Protein AF-A0A6B2T5Y2-F1 (afdb_monomer)

Secondary structure (DSSP, 8-state):
-----SSGGGGSGGGGTTSPPHHHHHHHHHHHHHHHHH-TTTGGGSPPHHHHS--

Sequence (55 aa):
SLRPRRGRASYVGDHALGVPDPGALAVALLFMALADIHEPATAPRLPAPGHITVI

Structure (mmCIF, N/CA/C/O backbone):
data_AF-A0A6B2T5Y2-F1
#
_entry.id   AF-A0A6B2T5Y2-F1
#
loop_
_atom_site.group_PDB
_atom_site.id
_atom_site.type_symbol
_atom_site.label_atom_id
_atom_site.label_alt_id
_atom_site.label_comp_id
_atom_site.label_asym_id
_atom_site.label_entity_id
_atom_site.label_seq_id
_atom_site.pdbx_PDB_ins_code
_atom_site.Cartn_x
_atom_site.Cartn_y
_atom_site.Cartn_z
_atom_site.occupancy
_atom_site.B_iso_or_equiv
_atom_site.auth_seq_id
_atom_site.auth_comp_id
_atom_site.auth_asym_id
_atom_site.auth_atom_id
_atom_site.pdbx_PDB_model_num
ATOM 1 N N . SER A 1 1 ? -6.613 -6.618 15.238 1.00 75.00 1 SER A N 1
ATOM 2 C CA . SER A 1 1 ? -6.960 -5.599 14.227 1.00 75.00 1 SER A CA 1
ATOM 3 C C . SER A 1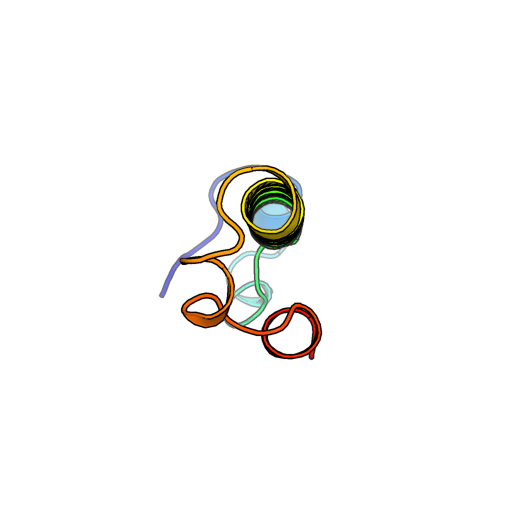 1 ? -6.025 -4.406 14.380 1.00 75.00 1 SER A C 1
ATOM 5 O O . SER A 1 1 ? -5.458 -4.226 15.454 1.00 75.00 1 SER A O 1
ATOM 7 N N . LEU A 1 2 ? -5.811 -3.625 13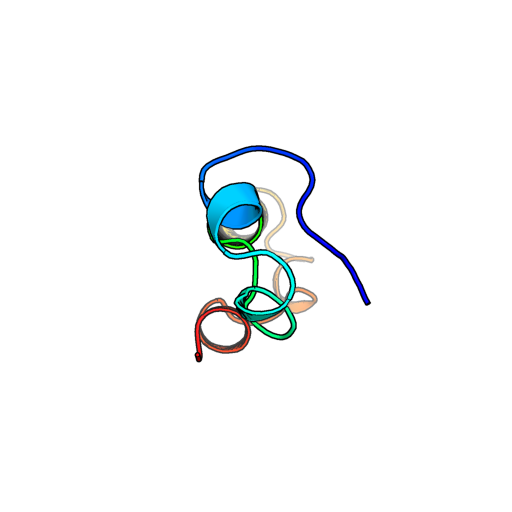.318 1.00 87.75 2 LEU A N 1
ATOM 8 C CA . LEU A 1 2 ? -4.939 -2.446 13.339 1.00 87.75 2 LEU A CA 1
ATOM 9 C C . LEU A 1 2 ? -5.817 -1.204 13.541 1.00 87.75 2 LEU A C 1
ATOM 11 O O . LEU A 1 2 ? -6.652 -0.904 12.696 1.00 87.75 2 LEU A O 1
ATOM 15 N N . ARG A 1 3 ? -5.680 -0.522 14.685 1.00 92.69 3 ARG A N 1
ATOM 16 C CA . ARG A 1 3 ? -6.467 0.680 15.010 1.00 92.69 3 ARG A CA 1
ATOM 17 C C . ARG A 1 3 ? -5.646 1.931 14.683 1.00 92.69 3 ARG A C 1
ATOM 19 O O . ARG A 1 3 ? -4.503 2.020 15.147 1.00 92.69 3 ARG A O 1
ATOM 26 N N . PRO A 1 4 ? -6.178 2.901 13.923 1.00 93.75 4 PRO A N 1
ATOM 27 C CA . PRO A 1 4 ? -5.414 4.083 13.549 1.00 93.75 4 PRO A CA 1
ATOM 28 C C . PRO A 1 4 ? -5.139 4.973 14.765 1.00 93.75 4 PRO A C 1
ATOM 30 O O . PRO A 1 4 ? -6.028 5.287 15.552 1.00 93.75 4 PRO A O 1
ATOM 33 N N . ARG A 1 5 ? -3.881 5.402 14.907 1.00 95.50 5 ARG A N 1
ATOM 34 C CA . ARG A 1 5 ? -3.415 6.314 15.974 1.00 95.50 5 ARG A CA 1
ATOM 35 C C . ARG A 1 5 ? -2.847 7.631 15.435 1.00 95.50 5 ARG A C 1
ATOM 37 O O . ARG A 1 5 ? -2.356 8.444 16.212 1.00 95.50 5 ARG A O 1
ATOM 44 N N . ARG A 1 6 ? -2.842 7.808 14.111 1.00 94.19 6 ARG A N 1
ATOM 45 C CA . ARG A 1 6 ? -2.299 8.969 13.392 1.00 94.19 6 ARG A CA 1
ATOM 46 C C . ARG A 1 6 ? -3.126 9.244 12.136 1.00 94.19 6 ARG A C 1
ATOM 48 O O . ARG A 1 6 ? -3.852 8.366 11.671 1.00 94.19 6 ARG A O 1
ATOM 55 N N . GLY A 1 7 ? -2.943 10.437 11.569 1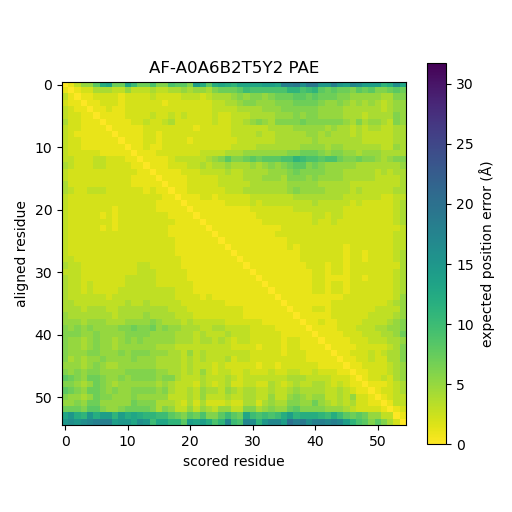.00 95.06 7 GLY A N 1
ATOM 56 C CA . GLY A 1 7 ? -3.591 10.850 10.325 1.00 95.06 7 GLY A CA 1
ATOM 57 C C . GLY A 1 7 ? -5.099 11.061 10.473 1.00 95.06 7 GLY A C 1
ATOM 58 O O . GLY A 1 7 ? -5.647 11.015 11.568 1.00 95.06 7 GLY A O 1
ATOM 59 N N . ARG A 1 8 ? -5.788 11.282 9.350 1.00 96.38 8 ARG A N 1
ATOM 60 C CA . ARG A 1 8 ? -7.245 11.513 9.349 1.00 96.38 8 ARG A CA 1
ATOM 61 C C . ARG A 1 8 ? -8.042 10.268 9.752 1.00 96.38 8 ARG A C 1
ATOM 63 O O . ARG A 1 8 ? -9.136 10.395 10.288 1.00 96.38 8 ARG A O 1
ATOM 70 N N . ALA A 1 9 ? -7.469 9.077 9.566 1.00 95.38 9 ALA A N 1
ATOM 71 C CA . ALA A 1 9 ? -8.080 7.817 9.981 1.00 95.38 9 ALA A CA 1
ATOM 72 C C . ALA A 1 9 ? -8.287 7.725 11.504 1.00 95.38 9 ALA A C 1
ATOM 74 O O . ALA A 1 9 ? -9.204 7.045 11.952 1.00 95.38 9 ALA A O 1
ATOM 75 N N . SER A 1 10 ? -7.498 8.434 12.324 1.00 95.12 10 SER A N 1
ATOM 76 C CA . SER A 1 10 ? -7.699 8.408 13.778 1.00 95.12 10 SER A CA 1
ATOM 77 C C . SER A 1 10 ? -8.925 9.199 14.246 1.00 95.12 10 SER A C 1
ATOM 79 O O . SER A 1 10 ? -9.313 9.057 15.400 1.00 95.12 10 SER A O 1
ATOM 81 N N . TYR A 1 11 ? -9.545 10.022 13.390 1.00 96.50 11 TYR A N 1
ATOM 82 C CA . TYR A 1 11 ? -10.737 10.803 13.752 1.00 96.50 11 TYR A CA 1
ATOM 83 C C . TYR A 1 11 ? -12.002 9.948 13.855 1.00 96.50 11 TYR A C 1
ATOM 85 O O . TYR A 1 11 ? -12.933 10.322 14.558 1.00 96.50 11 TYR A O 1
ATOM 93 N N . VAL A 1 12 ? -12.034 8.805 13.166 1.00 94.88 12 VAL A N 1
ATOM 94 C CA . VAL A 1 12 ? -13.232 7.956 13.060 1.00 94.88 12 VAL A CA 1
ATOM 95 C C . VAL A 1 12 ? -13.191 6.730 13.982 1.00 94.88 12 VAL A C 1
ATOM 97 O O . VAL A 1 12 ? -14.144 5.957 14.027 1.00 94.88 12 VAL A O 1
ATOM 100 N N . GLY A 1 13 ? -12.108 6.550 14.746 1.00 91.06 13 GLY A N 1
ATOM 101 C CA . GLY A 1 13 ? -11.986 5.479 15.737 1.00 91.06 13 GLY A CA 1
ATOM 102 C C . GLY A 1 13 ? -12.224 4.088 15.141 1.00 91.06 13 GLY A C 1
ATOM 103 O O . GLY A 1 13 ? -11.571 3.700 14.173 1.00 91.06 13 GLY A O 1
ATOM 104 N N . ASP A 1 14 ? -13.163 3.336 15.720 1.00 94.56 14 ASP A N 1
ATOM 105 C CA . ASP A 1 14 ? -13.471 1.968 15.280 1.00 94.56 14 ASP A CA 1
ATOM 106 C C . ASP A 1 14 ? -14.126 1.882 13.905 1.00 94.56 14 ASP A C 1
ATOM 108 O O . ASP A 1 14 ? -14.044 0.832 13.274 1.00 94.56 14 ASP A O 1
ATOM 112 N N . HIS A 1 15 ? -14.690 2.976 13.387 1.00 93.38 15 HIS A N 1
ATOM 113 C CA . HIS A 1 15 ? -15.239 2.990 12.030 1.00 93.38 15 HIS A CA 1
ATOM 114 C C . HIS A 1 15 ? -14.166 2.819 10.944 1.00 93.38 15 HIS A C 1
ATOM 116 O O . HIS A 1 15 ? -14.503 2.502 9.810 1.00 93.38 15 HIS A O 1
ATOM 122 N N . ALA A 1 16 ? -12.881 3.003 11.268 1.00 93.31 16 ALA A N 1
ATOM 123 C CA . ALA A 1 16 ? -11.786 2.703 10.346 1.00 93.31 16 ALA A CA 1
ATOM 124 C C . ALA A 1 16 ? -11.408 1.212 10.305 1.00 93.31 16 ALA A C 1
ATOM 126 O O . ALA A 1 16 ? -10.610 0.808 9.460 1.00 93.31 16 ALA A O 1
ATOM 127 N N . LEU A 1 17 ? -11.909 0.380 11.224 1.00 93.56 17 LEU A N 1
ATOM 128 C CA . LEU A 1 17 ? -11.546 -1.035 11.251 1.00 93.56 17 LEU A CA 1
ATOM 129 C C . LEU A 1 17 ? -12.108 -1.757 10.023 1.00 93.56 17 LEU A C 1
ATOM 131 O O . LEU A 1 17 ? -13.283 -1.635 9.699 1.00 93.56 17 LEU A O 1
ATOM 135 N N . GLY A 1 18 ? -11.253 -2.537 9.358 1.00 91.69 18 GLY A N 1
ATOM 136 C CA . GLY A 1 18 ? -11.605 -3.249 8.126 1.00 91.69 18 GLY A CA 1
ATOM 137 C C . GLY A 1 18 ? -11.413 -2.426 6.850 1.00 91.69 18 GLY A C 1
ATOM 138 O O . GLY A 1 18 ? -11.437 -3.004 5.771 1.00 91.69 18 GLY A O 1
ATOM 139 N N . VAL A 1 19 ? -11.142 -1.121 6.960 1.00 92.44 19 VAL A N 1
ATOM 140 C CA . VAL A 1 19 ? -10.785 -0.272 5.818 1.00 92.44 19 VAL A CA 1
ATOM 141 C C . VAL A 1 19 ? -9.257 -0.226 5.686 1.00 92.44 19 VAL A C 1
ATOM 143 O O . VAL A 1 19 ? -8.580 0.149 6.650 1.00 92.44 19 VAL A O 1
ATOM 146 N N . PRO A 1 20 ? -8.676 -0.601 4.532 1.00 93.06 20 PRO A N 1
ATOM 147 C CA . PRO A 1 20 ? -7.241 -0.460 4.300 1.00 93.06 20 PRO A CA 1
ATOM 148 C C . PRO A 1 20 ? -6.779 0.999 4.420 1.00 93.06 20 PRO A C 1
ATOM 150 O O . PRO A 1 20 ? -7.463 1.916 3.966 1.00 93.06 20 PRO A O 1
ATOM 153 N N . ASP A 1 21 ? -5.592 1.230 4.991 1.00 93.62 21 ASP A N 1
ATOM 154 C CA . ASP A 1 21 ? -5.002 2.572 5.006 1.00 93.62 21 ASP A CA 1
ATOM 155 C C . ASP A 1 21 ? -4.602 2.986 3.574 1.00 93.62 21 ASP A C 1
ATOM 157 O O . ASP A 1 21 ? -3.801 2.290 2.939 1.00 93.62 21 ASP A O 1
ATOM 161 N N . PRO A 1 22 ? -5.111 4.111 3.040 1.00 93.94 22 PRO A N 1
ATOM 162 C CA . PRO A 1 22 ? -4.835 4.509 1.661 1.00 93.94 22 PRO A CA 1
ATOM 163 C C . PRO A 1 22 ? -3.359 4.863 1.425 1.00 93.94 22 PRO A C 1
ATOM 165 O O . PRO A 1 22 ? -2.861 4.690 0.314 1.00 93.94 22 PRO A O 1
ATOM 168 N N . GLY A 1 23 ? -2.636 5.324 2.453 1.00 94.88 23 GLY A N 1
ATOM 169 C CA . GLY A 1 23 ? -1.199 5.585 2.359 1.00 94.88 23 GLY A CA 1
ATOM 170 C C . GLY A 1 23 ? -0.397 4.293 2.209 1.00 94.88 23 GLY A C 1
ATOM 171 O O . GLY A 1 23 ? 0.490 4.208 1.361 1.00 94.88 23 GLY A O 1
ATOM 172 N N . ALA A 1 24 ? -0.751 3.261 2.975 1.00 95.12 24 ALA A N 1
ATOM 173 C CA . ALA A 1 24 ? -0.171 1.931 2.843 1.00 95.12 24 ALA A CA 1
ATOM 174 C C . ALA A 1 24 ? -0.448 1.322 1.458 1.00 95.12 24 ALA A C 1
ATOM 176 O O . ALA A 1 24 ? 0.472 0.783 0.842 1.00 95.12 24 ALA A O 1
ATOM 177 N N . LEU A 1 25 ? -1.673 1.463 0.934 1.00 95.75 25 LEU A N 1
ATOM 178 C CA . LEU A 1 25 ? -2.001 1.034 -0.430 1.00 95.75 25 LEU A CA 1
ATOM 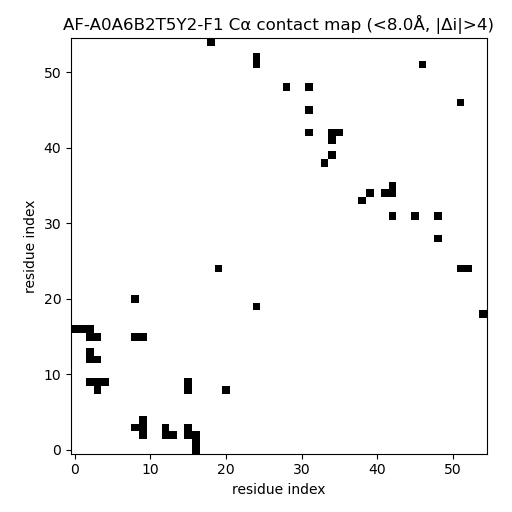17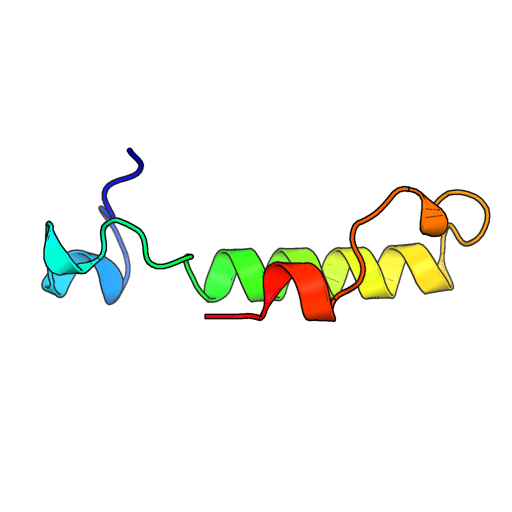9 C C . LEU A 1 25 ? -1.151 1.760 -1.479 1.00 95.75 25 LEU A C 1
ATOM 181 O O . LEU A 1 25 ? -0.596 1.115 -2.365 1.00 95.75 25 LEU A O 1
ATOM 185 N N . ALA A 1 26 ? -0.992 3.081 -1.365 1.00 96.44 26 ALA A N 1
ATOM 186 C CA . ALA A 1 26 ? -0.175 3.856 -2.296 1.00 96.44 26 ALA A CA 1
ATOM 187 C C . ALA A 1 26 ? 1.295 3.400 -2.304 1.00 96.44 26 ALA A C 1
ATOM 189 O O . ALA A 1 26 ? 1.893 3.254 -3.368 1.00 96.44 26 ALA A O 1
ATOM 190 N N . VAL A 1 27 ? 1.871 3.124 -1.129 1.00 97.50 27 VAL A N 1
ATOM 191 C CA . VAL A 1 27 ? 3.245 2.610 -1.010 1.00 97.50 27 VAL A CA 1
ATOM 192 C C . VAL A 1 27 ? 3.369 1.208 -1.609 1.00 97.50 27 VAL A C 1
ATOM 194 O O . VAL A 1 27 ? 4.343 0.927 -2.304 1.00 97.50 27 VAL A O 1
ATOM 197 N N . ALA A 1 28 ? 2.380 0.336 -1.399 1.00 96.56 28 ALA A N 1
ATOM 198 C CA . ALA A 1 28 ? 2.360 -0.986 -2.020 1.00 96.56 28 ALA A CA 1
ATOM 199 C C . ALA A 1 28 ? 2.307 -0.892 -3.557 1.00 96.56 28 ALA A C 1
ATOM 201 O O . ALA A 1 28 ? 3.089 -1.555 -4.234 1.00 96.56 28 ALA A O 1
ATOM 202 N N . LEU A 1 29 ? 1.443 -0.028 -4.104 1.00 96.44 29 LEU A N 1
ATOM 203 C CA . LEU A 1 29 ? 1.358 0.253 -5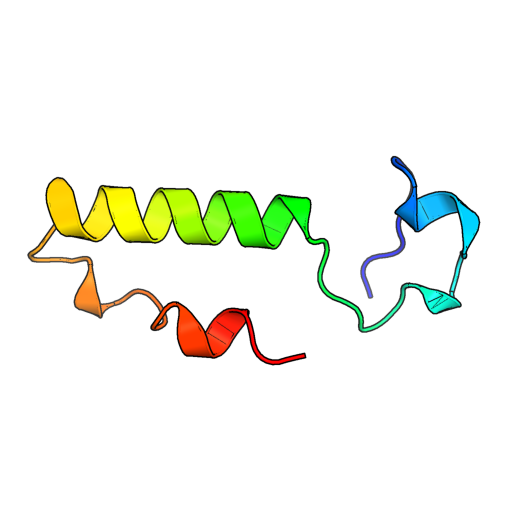.545 1.00 96.44 29 LEU A CA 1
ATOM 204 C C . LEU A 1 29 ? 2.676 0.785 -6.110 1.00 96.44 29 LEU A C 1
ATOM 206 O O . LEU A 1 29 ? 3.116 0.322 -7.161 1.00 96.44 29 LEU A O 1
ATOM 210 N N . LEU A 1 30 ? 3.334 1.699 -5.395 1.00 97.00 30 LEU A N 1
ATOM 211 C CA . LEU A 1 30 ? 4.644 2.213 -5.785 1.00 97.00 30 LEU A CA 1
ATOM 212 C C . LEU A 1 30 ? 5.687 1.090 -5.870 1.00 97.00 30 LEU A C 1
ATOM 214 O O . LEU A 1 30 ? 6.396 0.995 -6.868 1.00 97.00 30 LEU A O 1
ATOM 218 N N . PHE A 1 31 ? 5.776 0.224 -4.856 1.00 96.50 31 PHE A N 1
ATOM 219 C CA . PHE A 1 31 ? 6.738 -0.880 -4.871 1.00 96.50 31 PHE A CA 1
ATOM 220 C C . PHE A 1 31 ? 6.429 -1.935 -5.930 1.00 96.50 31 PHE A C 1
ATOM 222 O O . PHE A 1 31 ? 7.365 -2.467 -6.518 1.00 96.50 31 PHE A O 1
ATOM 229 N N . MET A 1 32 ? 5.155 -2.211 -6.211 1.00 96.50 32 MET A N 1
ATOM 230 C CA . MET A 1 32 ? 4.782 -3.099 -7.315 1.00 96.50 32 MET A CA 1
ATOM 231 C C . MET A 1 32 ? 5.249 -2.540 -8.661 1.00 96.50 32 MET A C 1
ATOM 233 O O . MET A 1 32 ? 5.921 -3.245 -9.404 1.00 96.50 32 MET A O 1
ATOM 237 N N . ALA A 1 33 ? 5.006 -1.253 -8.927 1.00 96.12 33 ALA A N 1
ATOM 238 C CA . ALA A 1 33 ? 5.477 -0.613 -10.155 1.00 96.12 33 ALA A CA 1
ATOM 239 C C . ALA A 1 33 ? 7.014 -0.601 -10.262 1.00 96.12 33 ALA A C 1
ATOM 241 O O . ALA A 1 33 ? 7.570 -0.828 -11.335 1.00 96.12 33 ALA A O 1
ATOM 242 N N . LEU A 1 34 ? 7.719 -0.363 -9.150 1.00 97.56 34 LEU A N 1
ATOM 243 C CA . LEU A 1 34 ? 9.182 -0.441 -9.117 1.00 97.56 34 LEU A CA 1
ATOM 244 C C . LEU A 1 34 ? 9.684 -1.868 -9.367 1.00 97.56 34 LEU A C 1
ATOM 246 O O . LEU A 1 34 ? 10.669 -2.035 -10.079 1.00 97.56 34 LEU A O 1
ATOM 250 N N . ALA A 1 35 ? 9.020 -2.887 -8.817 1.00 97.50 35 ALA A N 1
ATOM 251 C CA . ALA A 1 35 ? 9.382 -4.284 -9.036 1.00 97.50 35 ALA A CA 1
ATOM 252 C C . ALA A 1 35 ? 9.198 -4.695 -10.503 1.00 97.50 35 ALA A C 1
ATOM 254 O O . ALA A 1 35 ? 10.074 -5.359 -11.050 1.00 97.50 35 ALA A O 1
ATOM 255 N N . ASP A 1 36 ? 8.126 -4.248 -11.161 1.00 95.88 36 ASP A N 1
ATOM 256 C CA . ASP A 1 36 ? 7.905 -4.508 -12.590 1.00 95.88 36 ASP A CA 1
ATOM 257 C C . ASP A 1 36 ? 9.047 -3.963 -13.467 1.00 95.88 36 ASP A C 1
ATOM 259 O O . ASP A 1 36 ? 9.420 -4.581 -14.464 1.00 95.88 36 ASP A O 1
ATOM 263 N N . ILE A 1 37 ? 9.629 -2.819 -13.088 1.00 97.44 37 ILE A N 1
ATOM 264 C CA . ILE A 1 37 ? 10.702 -2.154 -13.843 1.00 97.44 37 ILE A CA 1
ATOM 2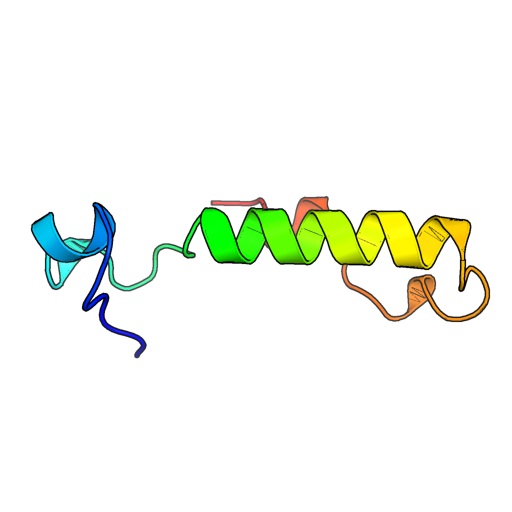65 C C . ILE A 1 37 ? 12.082 -2.724 -13.492 1.00 97.44 37 ILE A C 1
ATOM 267 O O . ILE A 1 37 ? 12.906 -2.949 -14.379 1.00 97.44 37 ILE A O 1
ATOM 271 N N . HIS A 1 38 ? 12.359 -2.911 -12.202 1.00 98.12 38 HIS A N 1
ATOM 272 C CA . HIS A 1 38 ? 13.707 -3.196 -11.708 1.00 98.12 38 HIS A CA 1
ATOM 273 C C . HIS A 1 38 ? 13.950 -4.676 -11.407 1.00 98.12 38 HIS A C 1
ATOM 275 O O . HIS A 1 38 ? 15.092 -5.117 -11.462 1.00 98.12 38 HIS A O 1
ATOM 281 N N . GLU A 1 39 ? 12.900 -5.450 -11.133 1.00 97.25 39 GLU A N 1
ATOM 282 C CA . GLU A 1 39 ? 12.980 -6.857 -10.727 1.00 97.25 39 GLU A CA 1
ATOM 283 C C . GLU A 1 39 ? 11.978 -7.752 -11.496 1.00 97.25 39 GLU A C 1
ATOM 285 O O . GLU A 1 39 ? 11.254 -8.552 -10.885 1.00 97.25 39 GLU A O 1
ATOM 290 N N . PRO A 1 40 ? 11.923 -7.691 -12.845 1.00 95.00 40 PRO A N 1
ATOM 291 C CA . PRO A 1 40 ? 10.854 -8.314 -13.636 1.00 95.00 40 PRO A CA 1
ATOM 292 C C . PRO A 1 40 ? 10.791 -9.844 -13.501 1.00 95.00 40 PRO A C 1
ATOM 294 O O . PRO A 1 40 ? 9.729 -10.443 -13.644 1.00 95.00 40 PRO A O 1
ATOM 297 N N . ALA A 1 41 ? 11.910 -10.501 -13.180 1.00 97.25 41 ALA A N 1
ATOM 298 C CA . ALA A 1 41 ? 11.946 -11.945 -12.936 1.00 97.25 41 ALA A CA 1
ATOM 299 C C . ALA A 1 41 ? 11.257 -12.356 -11.619 1.00 97.25 41 ALA A C 1
ATOM 301 O O . ALA A 1 41 ? 10.921 -13.528 -11.429 1.00 97.25 41 ALA A O 1
ATOM 302 N N . THR A 1 42 ? 11.073 -11.419 -10.683 1.00 96.00 42 THR A N 1
ATOM 303 C CA . THR A 1 42 ? 10.464 -11.689 -9.374 1.00 96.00 42 THR A CA 1
ATOM 304 C C . THR A 1 42 ? 9.135 -10.979 -9.151 1.00 96.00 42 THR A C 1
ATOM 306 O O . THR A 1 42 ? 8.337 -11.487 -8.362 1.00 96.00 42 THR A O 1
ATOM 309 N N . ALA A 1 43 ? 8.856 -9.909 -9.899 1.00 94.69 43 ALA A N 1
ATOM 310 C CA . ALA A 1 43 ? 7.606 -9.156 -9.860 1.00 94.69 43 ALA A CA 1
ATOM 311 C C . ALA A 1 43 ? 6.323 -10.017 -9.927 1.00 94.69 43 ALA A C 1
ATOM 313 O O . ALA A 1 43 ? 5.415 -9.746 -9.142 1.00 94.69 43 ALA A O 1
ATOM 314 N N . PRO A 1 44 ? 6.242 -11.125 -10.704 1.00 95.19 44 PRO A N 1
ATOM 315 C CA . PRO A 1 44 ? 5.050 -11.986 -10.729 1.00 95.19 44 PRO A CA 1
ATOM 316 C C . PRO A 1 44 ? 4.687 -12.657 -9.393 1.00 95.19 44 PRO A C 1
ATOM 318 O O . PRO A 1 44 ? 3.632 -13.276 -9.287 1.00 95.19 44 PRO A O 1
ATOM 321 N N . ARG A 1 45 ? 5.559 -12.590 -8.376 1.00 94.50 45 ARG A N 1
ATOM 322 C CA . ARG A 1 45 ? 5.262 -13.065 -7.014 1.00 94.50 45 ARG A CA 1
ATOM 323 C C . ARG A 1 45 ? 4.441 -12.062 -6.201 1.00 94.50 45 ARG A C 1
ATOM 325 O O . ARG A 1 45 ? 3.923 -12.432 -5.149 1.00 94.50 45 ARG A O 1
ATOM 332 N N . LEU A 1 46 ? 4.368 -10.807 -6.638 1.00 93.81 46 LEU A N 1
ATOM 333 C CA . LEU A 1 46 ? 3.563 -9.780 -5.991 1.00 93.81 46 LEU A CA 1
ATOM 334 C C . LEU A 1 46 ? 2.096 -9.894 -6.437 1.00 93.81 46 LEU A C 1
ATOM 336 O O . LEU A 1 46 ? 1.821 -10.355 -7.547 1.00 93.81 46 LEU A O 1
ATOM 340 N N . PRO A 1 47 ? 1.133 -9.486 -5.592 1.00 93.06 47 PRO A N 1
ATOM 341 C CA . PRO A 1 47 ? -0.265 -9.413 -5.998 1.00 93.06 47 PRO A CA 1
ATOM 342 C C . PRO A 1 47 ? -0.443 -8.480 -7.199 1.00 93.06 47 PRO A C 1
ATOM 344 O O . PRO A 1 47 ? 0.245 -7.470 -7.307 1.00 93.06 47 PRO A O 1
ATOM 347 N N . ALA A 1 48 ? -1.416 -8.756 -8.067 1.00 89.94 48 ALA A N 1
ATOM 348 C CA . ALA A 1 48 ? -1.802 -7.778 -9.080 1.00 89.94 48 ALA A CA 1
ATOM 349 C C . ALA A 1 48 ? -2.335 -6.500 -8.395 1.00 89.94 48 ALA A C 1
ATOM 351 O O . ALA A 1 48 ? -3.071 -6.622 -7.409 1.00 89.94 48 ALA A O 1
ATOM 352 N N . PRO A 1 49 ? -2.070 -5.289 -8.925 1.00 89.75 49 PRO A N 1
ATOM 353 C CA . PRO A 1 49 ? -2.552 -4.038 -8.333 1.00 89.75 49 PRO A CA 1
ATOM 354 C C . PRO A 1 49 ? -4.058 -4.038 -8.048 1.00 89.75 49 PRO A C 1
ATOM 356 O O . PRO A 1 49 ? -4.490 -3.622 -6.976 1.00 89.75 49 PRO A O 1
ATOM 359 N N . GLY A 1 50 ? -4.851 -4.593 -8.971 1.00 89.88 50 GLY A N 1
ATOM 360 C CA . GLY A 1 50 ? -6.300 -4.714 -8.823 1.00 89.88 50 GLY A CA 1
ATOM 361 C C . GLY A 1 50 ? -6.744 -5.593 -7.655 1.00 89.88 50 GLY A C 1
ATOM 362 O O . GLY A 1 50 ? -7.863 -5.442 -7.202 1.00 89.88 50 GLY A O 1
ATOM 363 N N . HIS A 1 51 ? -5.895 -6.483 -7.134 1.00 89.88 51 HIS A N 1
ATOM 364 C CA . HIS A 1 51 ? -6.237 -7.343 -6.000 1.00 89.88 51 HIS A CA 1
ATOM 365 C C . HIS A 1 51 ? -6.199 -6.599 -4.658 1.00 89.88 51 HIS A C 1
ATOM 367 O O . HIS A 1 51 ? -6.899 -6.986 -3.729 1.00 89.88 51 HIS A O 1
ATOM 373 N N . ILE A 1 52 ? -5.398 -5.531 -4.551 1.00 87.94 52 ILE A N 1
ATOM 374 C CA . ILE A 1 52 ? -5.245 -4.767 -3.304 1.00 87.94 52 ILE A CA 1
ATOM 375 C C . ILE A 1 52 ? -6.067 -3.473 -3.278 1.00 87.94 52 ILE A C 1
ATOM 377 O O . ILE A 1 52 ? -6.141 -2.823 -2.239 1.00 87.94 52 ILE A O 1
ATOM 381 N N . THR A 1 53 ? -6.659 -3.079 -4.408 1.00 87.00 53 THR A N 1
ATOM 382 C CA . THR A 1 53 ? -7.450 -1.845 -4.534 1.00 87.00 53 THR A CA 1
ATOM 383 C C . THR A 1 53 ? -8.958 -2.071 -4.570 1.00 87.00 53 THR A C 1
ATOM 385 O O . THR A 1 53 ? -9.695 -1.086 -4.607 1.00 87.00 53 THR A O 1
ATOM 388 N N . VAL A 1 54 ? -9.441 -3.320 -4.543 1.00 76.25 54 VAL A N 1
ATOM 389 C CA . VAL A 1 54 ? -10.880 -3.581 -4.385 1.00 76.25 54 VAL A CA 1
ATOM 390 C C . VAL A 1 54 ? -11.277 -3.266 -2.945 1.00 76.25 54 VAL A C 1
ATOM 392 O O . VAL A 1 54 ? -10.755 -3.874 -2.010 1.00 76.25 54 VAL A O 1
ATOM 395 N N . ILE A 1 55 ? -12.188 -2.306 -2.790 1.00 62.91 55 ILE A N 1
ATOM 396 C CA . ILE A 1 55 ? -12.839 -1.931 -1.529 1.00 62.91 55 ILE A CA 1
ATOM 397 C C . ILE A 1 55 ? -14.323 -2.258 -1.655 1.00 62.91 55 ILE A C 1
ATOM 399 O O . ILE A 1 55 ? -14.880 -1.958 -2.737 1.00 62.91 55 ILE A O 1
#

Foldseek 3Di:
DDWDPDDPSNVVTCVCPPPDDVVVLVVLVVVLVVCVVPPVVCSVVRDDNVVSPDD

pLDDT: mean 93.06, std 5.99, range [62.91, 98.12]

Radius of gyration: 13.98 Å; Cα contacts (8 Å, |Δi|>4): 29; chains: 1;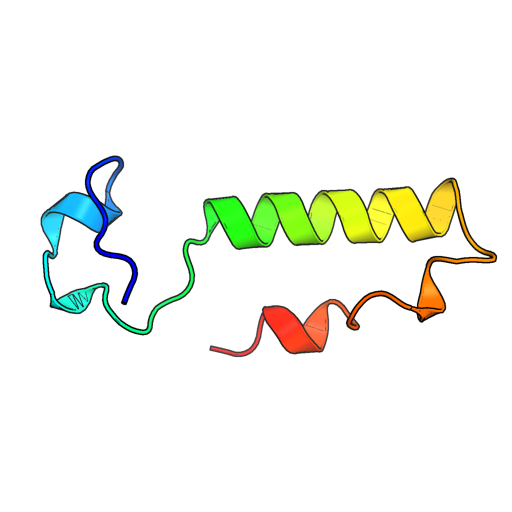 bounding box: 29×25×30 Å

Solvent-accessible surface area (backbone atoms 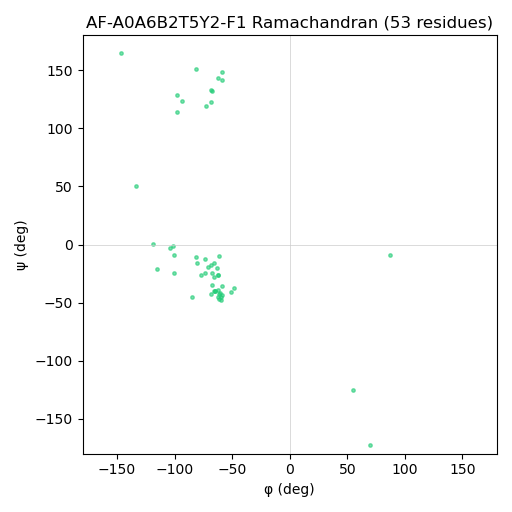only — not comparable to full-atom values): 3579 Å² total; per-residue (Å²): 136,80,77,57,86,57,74,78,54,36,77,53,50,74,78,42,57,94,57,80,57,68,68,60,49,52,52,51,52,51,50,50,58,48,26,55,74,76,37,58,93,56,34,81,77,52,80,60,72,73,73,76,66,71,127

Mean predicted aligned error: 3.38 Å